Protein AF-A0ABD6BVW5-F1 (afdb_monomer_lite)

Secondary structure (DSSP, 8-state):
-----TT--------HHHHHHHHHHHHHHHHHHHHHHHHHHHHHHHHSS--HHHHTTTHHHHHHHHHHHHHTT--HHHHHHHHHHHHHHHHHHHH---HHHHHHHHHHHHHHHHHHHHHHHHHHHHHHHS--

Structure (mmCIF, N/CA/C/O backbone):
data_AF-A0ABD6BVW5-F1
#
_entry.id   AF-A0ABD6BVW5-F1
#
loop_
_atom_site.group_PDB
_atom_site.id
_atom_site.type_symbol
_atom_site.label_atom_id
_atom_site.label_alt_id
_atom_site.label_comp_id
_atom_site.label_asym_id
_atom_site.label_entity_id
_atom_site.label_seq_id
_atom_site.pdbx_PDB_ins_code
_atom_site.Cartn_x
_atom_site.Cartn_y
_atom_site.Cartn_z
_atom_site.occupancy
_atom_site.B_iso_or_equiv
_atom_site.auth_seq_id
_atom_site.auth_comp_id
_atom_site.auth_asym_id
_atom_site.auth_atom_id
_atom_site.pdbx_PDB_model_num
ATOM 1 N N . MET A 1 1 ? 24.487 34.790 4.486 1.00 40.00 1 MET A N 1
ATOM 2 C CA . MET A 1 1 ? 23.937 34.286 3.210 1.00 40.00 1 MET A CA 1
ATOM 3 C C . MET A 1 1 ? 24.482 32.880 2.969 1.00 40.00 1 MET A C 1
ATOM 5 O O . MET A 1 1 ? 25.478 32.719 2.279 1.00 40.00 1 MET A O 1
ATOM 9 N N . LEU A 1 2 ? 23.889 31.880 3.635 1.00 40.12 2 LEU A N 1
ATOM 10 C CA . LEU A 1 2 ? 24.236 30.462 3.487 1.00 40.12 2 LEU A CA 1
ATOM 11 C C . LEU A 1 2 ? 23.563 29.915 2.218 1.00 40.12 2 LEU A C 1
ATOM 13 O O . LEU A 1 2 ? 22.399 29.530 2.253 1.00 40.12 2 LEU A O 1
ATOM 17 N N . ALA A 1 3 ? 24.289 29.888 1.105 1.00 41.69 3 ALA A N 1
ATOM 18 C CA . ALA A 1 3 ? 23.958 29.032 -0.027 1.00 41.69 3 ALA A CA 1
ATOM 19 C C . ALA A 1 3 ? 24.741 27.726 0.153 1.00 41.69 3 ALA A C 1
ATOM 21 O O . ALA A 1 3 ? 25.881 27.601 -0.289 1.00 41.69 3 ALA A O 1
ATOM 22 N N . LEU A 1 4 ? 24.162 26.780 0.898 1.00 48.06 4 LEU A N 1
ATOM 23 C CA . LEU A 1 4 ? 24.725 25.442 1.032 1.00 48.06 4 LEU A CA 1
ATOM 24 C C . LEU A 1 4 ? 24.496 24.714 -0.297 1.00 48.06 4 LEU A C 1
ATOM 26 O O . LEU A 1 4 ? 23.373 24.371 -0.656 1.00 48.06 4 LEU A O 1
ATOM 30 N N . SER A 1 5 ? 25.590 24.573 -1.039 1.00 47.78 5 SER A N 1
ATOM 31 C CA . SER A 1 5 ? 25.714 23.873 -2.310 1.00 47.78 5 SER A CA 1
ATOM 32 C C . SER A 1 5 ? 25.090 22.474 -2.250 1.00 47.78 5 SER A C 1
ATOM 34 O O . SER A 1 5 ? 25.681 21.538 -1.718 1.00 47.78 5 SER A O 1
ATOM 36 N N . LEU A 1 6 ? 23.904 22.324 -2.845 1.00 47.97 6 LEU A N 1
ATOM 37 C CA . LEU A 1 6 ? 23.298 21.024 -3.156 1.00 47.97 6 LEU A CA 1
ATOM 38 C C . LEU A 1 6 ? 23.886 20.401 -4.441 1.00 47.97 6 LEU A C 1
ATOM 40 O O . LEU A 1 6 ? 23.371 19.405 -4.937 1.00 47.97 6 LEU A O 1
ATOM 44 N N . ALA A 1 7 ? 24.945 20.993 -5.002 1.00 41.12 7 ALA A N 1
ATOM 45 C CA . ALA A 1 7 ? 25.510 20.628 -6.301 1.00 41.12 7 ALA A CA 1
ATOM 46 C C . ALA A 1 7 ? 26.782 19.761 -6.206 1.00 41.12 7 ALA A C 1
ATOM 48 O O . ALA A 1 7 ? 27.431 19.519 -7.219 1.00 41.12 7 ALA A O 1
ATOM 49 N N . ALA A 1 8 ? 27.153 19.290 -5.010 1.00 42.44 8 ALA A N 1
ATOM 50 C CA . ALA A 1 8 ? 28.398 18.549 -4.787 1.00 42.44 8 ALA A CA 1
ATOM 51 C C . ALA A 1 8 ? 28.207 17.168 -4.134 1.00 42.44 8 ALA A C 1
ATOM 53 O O . ALA A 1 8 ? 29.109 16.680 -3.458 1.00 42.44 8 ALA A O 1
ATOM 54 N N . VAL A 1 9 ? 27.072 16.496 -4.361 1.00 48.88 9 VAL A N 1
ATOM 55 C CA . VAL A 1 9 ? 27.071 15.023 -4.313 1.00 48.88 9 VAL A CA 1
ATOM 56 C C . VAL A 1 9 ? 27.518 14.558 -5.691 1.00 48.88 9 VAL A C 1
ATOM 58 O O . VAL A 1 9 ? 26.721 14.348 -6.601 1.00 48.88 9 VAL A O 1
ATOM 61 N N . SER A 1 10 ? 28.832 14.506 -5.869 1.00 48.09 10 SER A N 1
ATOM 62 C CA . SER A 1 10 ? 29.468 13.900 -7.026 1.00 48.09 10 SER A CA 1
ATOM 63 C C . SER A 1 10 ? 28.961 12.466 -7.195 1.00 48.09 10 SER A C 1
ATOM 65 O O . SER A 1 10 ? 29.053 11.638 -6.288 1.00 48.09 10 SE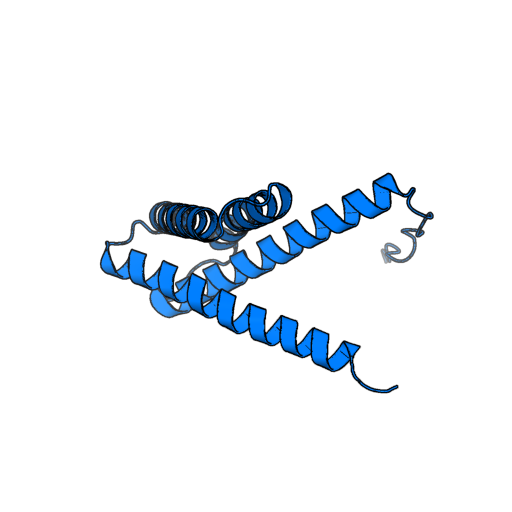R A O 1
ATOM 67 N N . ALA A 1 11 ? 28.431 12.168 -8.381 1.00 55.66 11 ALA A N 1
ATOM 68 C CA . ALA A 1 11 ? 28.168 10.811 -8.830 1.00 55.66 11 ALA A CA 1
ATOM 69 C C . ALA A 1 11 ? 29.511 10.095 -9.046 1.00 55.66 11 ALA A C 1
ATOM 71 O O . ALA A 1 11 ? 30.026 10.025 -10.160 1.00 55.66 11 ALA A O 1
ATOM 72 N N . ALA A 1 12 ? 30.116 9.593 -7.969 1.00 56.28 12 ALA A N 1
ATOM 73 C CA . ALA A 1 12 ? 31.116 8.545 -8.103 1.00 56.28 12 ALA A CA 1
ATOM 74 C C . ALA A 1 12 ? 30.439 7.341 -8.787 1.00 56.28 12 ALA A C 1
ATOM 76 O O . ALA A 1 12 ? 29.298 7.024 -8.431 1.00 56.28 12 ALA A O 1
ATOM 77 N N . PRO A 1 13 ? 31.084 6.675 -9.762 1.00 63.38 13 PRO A N 1
ATOM 78 C CA . PRO A 1 13 ? 30.508 5.491 -10.381 1.00 63.38 13 PRO A CA 1
ATOM 79 C C . PRO A 1 13 ? 30.298 4.437 -9.292 1.00 63.38 13 PRO A C 1
ATOM 81 O O . PRO A 1 13 ? 31.254 3.917 -8.717 1.00 63.38 13 PRO A O 1
ATOM 84 N N . ALA A 1 14 ? 29.033 4.171 -8.968 1.00 64.06 14 ALA A N 1
ATOM 85 C CA . ALA A 1 14 ? 28.671 3.145 -8.009 1.00 64.06 14 ALA A CA 1
ATOM 86 C C . ALA A 1 14 ? 29.213 1.803 -8.512 1.00 64.06 14 ALA A C 1
ATOM 88 O O . ALA A 1 14 ? 29.026 1.444 -9.677 1.00 64.06 14 ALA A O 1
ATOM 89 N N . THR A 1 15 ? 29.880 1.049 -7.639 1.00 76.19 15 THR A N 1
ATOM 90 C CA . THR A 1 15 ? 30.271 -0.325 -7.973 1.00 76.19 15 THR A CA 1
ATOM 91 C C . THR A 1 15 ? 29.009 -1.155 -8.267 1.00 76.19 15 THR A C 1
ATOM 93 O O . THR A 1 15 ? 27.929 -0.812 -7.774 1.00 76.19 15 THR A O 1
ATOM 96 N N . PRO A 1 16 ? 29.089 -2.250 -9.045 1.00 74.38 16 PRO A N 1
ATOM 97 C CA . PRO A 1 16 ? 27.901 -3.003 -9.468 1.00 74.38 16 PRO A CA 1
ATOM 98 C C . PRO A 1 16 ? 26.973 -3.408 -8.307 1.00 74.38 16 PRO A C 1
ATOM 100 O O . PRO A 1 16 ? 25.754 -3.288 -8.410 1.00 74.38 16 PRO A O 1
ATOM 103 N N . LEU A 1 17 ? 27.549 -3.791 -7.161 1.00 71.44 17 LEU A N 1
ATOM 104 C CA . LEU A 1 17 ? 26.809 -4.122 -5.935 1.00 71.44 17 LEU A CA 1
ATOM 105 C C . LEU A 1 17 ? 26.095 -2.909 -5.317 1.00 71.44 17 LEU A C 1
ATOM 107 O O . LEU A 1 17 ? 24.961 -3.019 -4.847 1.00 71.44 17 LEU A O 1
ATOM 111 N N . GLN A 1 18 ? 26.734 -1.740 -5.335 1.00 77.00 18 GLN A N 1
ATOM 112 C CA . GLN A 1 18 ? 26.142 -0.500 -4.841 1.00 77.00 18 GLN A CA 1
ATOM 113 C C . GLN A 1 18 ? 24.993 -0.031 -5.746 1.00 77.00 18 GLN A C 1
ATOM 115 O O . GLN A 1 18 ? 23.948 0.366 -5.235 1.00 77.00 18 GLN A O 1
ATOM 120 N N . SER A 1 19 ? 25.142 -0.140 -7.071 1.00 69.12 19 SER A N 1
ATOM 121 C CA . SER A 1 19 ? 24.080 0.188 -8.033 1.00 69.12 19 SER A CA 1
ATOM 122 C C . SER A 1 19 ? 22.839 -0.699 -7.847 1.00 69.12 19 SER A C 1
ATOM 124 O O . SER A 1 19 ? 21.724 -0.182 -7.744 1.00 69.12 19 SER A O 1
ATOM 126 N N . ALA A 1 20 ? 23.032 -2.014 -7.688 1.00 76.12 20 ALA A N 1
ATOM 127 C CA . ALA A 1 20 ? 21.944 -2.955 -7.413 1.00 76.12 20 ALA A CA 1
ATOM 128 C C . ALA A 1 20 ? 21.224 -2.644 -6.087 1.00 76.12 20 ALA A C 1
ATOM 130 O O . ALA A 1 20 ? 19.996 -2.594 -6.038 1.00 76.12 20 ALA A O 1
ATOM 131 N N . THR A 1 21 ? 21.981 -2.357 -5.024 1.00 77.94 21 THR A N 1
ATOM 132 C CA . THR A 1 21 ? 21.418 -2.032 -3.701 1.00 77.94 21 THR A CA 1
ATOM 133 C C . THR A 1 21 ? 20.573 -0.757 -3.742 1.00 77.94 21 THR A C 1
ATOM 135 O O . THR A 1 21 ? 19.473 -0.719 -3.189 1.00 77.94 21 THR A O 1
ATOM 138 N N . VAL A 1 22 ? 21.059 0.281 -4.430 1.00 84.12 22 VAL A N 1
ATOM 139 C CA . VAL A 1 22 ? 20.330 1.547 -4.591 1.00 84.12 22 VAL A CA 1
ATOM 140 C C . VAL A 1 22 ? 19.035 1.336 -5.374 1.00 84.12 22 VAL A C 1
ATOM 142 O O . VAL A 1 22 ? 18.002 1.863 -4.970 1.00 84.12 22 VAL A O 1
ATOM 145 N N . SER A 1 23 ? 19.055 0.534 -6.443 1.00 85.06 23 SER A N 1
ATOM 146 C CA . SER A 1 23 ? 17.856 0.229 -7.237 1.00 85.06 23 SER A CA 1
ATOM 147 C C . SER A 1 23 ? 16.785 -0.506 -6.421 1.00 85.06 23 SER A C 1
ATOM 149 O O . SER A 1 23 ? 15.610 -0.126 -6.453 1.00 85.06 23 SER A O 1
ATOM 151 N N . VAL A 1 24 ? 17.190 -1.501 -5.625 1.00 87.56 24 VAL A N 1
ATOM 152 C CA . VAL A 1 24 ? 16.284 -2.256 -4.747 1.00 87.56 24 VAL A CA 1
ATOM 153 C C . VAL A 1 24 ? 15.659 -1.346 -3.692 1.00 87.56 24 VAL A C 1
ATOM 155 O O . VAL A 1 24 ? 14.435 -1.308 -3.549 1.00 87.56 24 VAL A O 1
ATOM 158 N N . LEU A 1 25 ? 16.486 -0.568 -2.985 1.00 91.94 25 LEU A N 1
ATOM 159 C CA . LEU A 1 25 ? 16.008 0.327 -1.935 1.00 91.94 25 LEU A CA 1
ATOM 160 C C . LEU A 1 25 ? 15.101 1.426 -2.498 1.00 91.94 25 LEU A C 1
ATOM 162 O O . LEU A 1 25 ? 14.076 1.732 -1.894 1.00 91.94 25 LEU A O 1
ATOM 166 N N . ALA A 1 26 ? 15.446 1.990 -3.659 1.00 92.44 26 ALA A N 1
ATOM 167 C CA . ALA A 1 26 ? 14.627 2.991 -4.332 1.00 92.44 26 ALA A CA 1
ATOM 168 C C . ALA A 1 26 ? 13.264 2.422 -4.739 1.00 92.44 26 ALA A C 1
ATOM 170 O O . ALA A 1 26 ? 12.245 3.060 -4.491 1.00 92.44 26 A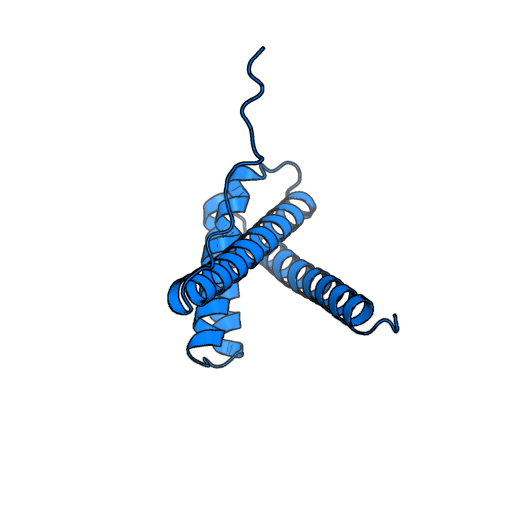LA A O 1
ATOM 171 N N . THR A 1 27 ? 13.231 1.210 -5.298 1.00 91.69 27 THR A N 1
ATOM 172 C CA . THR A 1 27 ? 11.979 0.549 -5.698 1.00 91.69 27 THR A CA 1
ATOM 173 C C . THR A 1 27 ? 11.082 0.298 -4.489 1.00 91.69 27 THR A C 1
ATOM 175 O O . THR A 1 27 ? 9.912 0.681 -4.497 1.00 91.69 27 THR A O 1
ATOM 178 N N . TYR A 1 28 ? 11.641 -0.268 -3.416 1.00 95.31 28 TYR A N 1
ATOM 179 C CA . TYR A 1 28 ? 10.915 -0.470 -2.164 1.00 95.31 28 TYR A CA 1
ATOM 180 C C . TYR A 1 28 ? 10.403 0.854 -1.578 1.00 95.31 28 TYR A C 1
ATOM 182 O O . TYR A 1 28 ? 9.229 0.959 -1.225 1.00 95.31 28 TYR A O 1
ATOM 190 N N . ALA A 1 29 ? 11.257 1.879 -1.501 1.00 96.75 29 ALA A N 1
ATOM 191 C CA . ALA A 1 29 ? 10.902 3.170 -0.921 1.00 96.75 29 ALA A CA 1
ATOM 192 C C . ALA A 1 29 ? 9.818 3.890 -1.734 1.00 96.75 29 ALA A C 1
ATOM 194 O O . ALA A 1 29 ? 8.861 4.398 -1.153 1.00 96.75 29 ALA A O 1
ATOM 195 N N . LEU A 1 30 ? 9.927 3.899 -3.066 1.00 96.25 30 LEU A N 1
ATOM 196 C CA . LEU A 1 30 ? 8.907 4.465 -3.949 1.00 96.25 30 LEU A CA 1
ATOM 197 C C . LEU A 1 30 ? 7.576 3.738 -3.785 1.00 96.25 30 LEU A C 1
ATOM 199 O O . LEU A 1 30 ? 6.536 4.386 -3.674 1.00 96.25 30 LEU A O 1
ATOM 203 N N . PHE A 1 31 ? 7.606 2.408 -3.712 1.00 96.81 31 PHE A N 1
ATOM 204 C CA . PHE A 1 31 ? 6.393 1.627 -3.533 1.00 96.81 31 PHE A CA 1
ATOM 205 C C . PHE A 1 31 ? 5.763 1.845 -2.149 1.00 96.81 31 PHE A C 1
ATOM 207 O O . PHE A 1 31 ? 4.551 2.017 -2.041 1.00 96.81 31 PHE A O 1
ATOM 214 N N . ALA A 1 32 ? 6.575 1.956 -1.095 1.00 98.12 32 ALA A N 1
ATOM 215 C CA . ALA A 1 32 ? 6.104 2.312 0.239 1.00 98.12 32 ALA A CA 1
ATOM 216 C C . ALA A 1 32 ? 5.479 3.716 0.275 1.00 98.12 32 ALA A C 1
ATOM 218 O O . ALA A 1 32 ? 4.412 3.894 0.856 1.00 98.12 32 ALA A O 1
ATOM 219 N N . VAL A 1 33 ? 6.099 4.713 -0.366 1.00 98.19 33 VAL A N 1
ATOM 220 C CA . VAL A 1 33 ? 5.542 6.074 -0.469 1.00 98.19 33 VAL A CA 1
ATOM 221 C C . VAL A 1 33 ? 4.220 6.065 -1.231 1.00 98.19 33 VAL A C 1
ATOM 223 O O . VAL A 1 33 ? 3.253 6.676 -0.777 1.00 98.19 33 VAL A O 1
ATOM 226 N N . PHE A 1 34 ? 4.167 5.347 -2.353 1.00 98.19 34 PHE A N 1
ATOM 227 C CA . PHE A 1 34 ? 2.963 5.180 -3.156 1.00 98.19 34 PHE A CA 1
ATOM 228 C C . PHE A 1 34 ? 1.807 4.609 -2.325 1.00 98.19 34 PHE A C 1
ATOM 230 O O . PHE A 1 34 ? 0.746 5.228 -2.248 1.00 98.19 34 PHE A O 1
ATOM 237 N N . LEU A 1 35 ? 2.041 3.489 -1.635 1.00 98.25 35 LEU A N 1
ATOM 238 C CA . LEU A 1 35 ? 1.031 2.834 -0.805 1.00 98.25 35 LEU A CA 1
ATOM 239 C C . LEU A 1 35 ? 0.624 3.683 0.406 1.00 98.25 35 LEU A C 1
ATOM 241 O O . LEU A 1 35 ? -0.549 3.776 0.751 1.00 98.25 35 LEU A O 1
ATOM 245 N N . SER A 1 36 ? 1.568 4.380 1.032 1.00 98.38 36 SER A N 1
ATOM 246 C CA . SER A 1 36 ? 1.266 5.317 2.117 1.00 98.38 36 SER A CA 1
ATOM 247 C C . SER A 1 36 ? 0.388 6.484 1.662 1.00 98.38 36 SER A C 1
ATOM 249 O O . SER A 1 36 ? -0.512 6.916 2.388 1.00 98.38 36 SER A O 1
ATOM 251 N N . PHE A 1 37 ? 0.631 7.000 0.456 1.00 98.19 37 PHE A N 1
ATOM 252 C CA . PHE A 1 37 ? -0.175 8.069 -0.118 1.00 98.19 37 PHE A CA 1
ATOM 253 C C . PHE A 1 37 ? -1.596 7.592 -0.436 1.00 98.19 37 PHE A C 1
ATOM 255 O O . PHE A 1 37 ? -2.565 8.269 -0.085 1.00 98.19 37 PHE A O 1
ATOM 262 N N . THR A 1 38 ? -1.743 6.407 -1.031 1.00 98.06 38 THR A N 1
ATOM 263 C CA . THR A 1 38 ? -3.062 5.828 -1.321 1.00 98.06 38 THR A CA 1
ATOM 264 C C . THR A 1 38 ? -3.820 5.463 -0.045 1.00 98.06 38 THR A C 1
ATOM 266 O O . THR A 1 38 ? -5.026 5.696 0.013 1.00 98.06 38 THR A O 1
ATOM 269 N N . ALA A 1 39 ? -3.132 5.009 1.009 1.00 98.00 39 ALA A N 1
ATOM 270 C CA . ALA A 1 39 ? -3.724 4.771 2.327 1.00 98.00 39 ALA A CA 1
ATOM 271 C C . ALA A 1 39 ? -4.303 6.055 2.937 1.00 98.00 39 ALA A C 1
ATOM 273 O O . ALA A 1 39 ? -5.430 6.069 3.434 1.00 98.00 39 ALA A O 1
ATOM 274 N N . PHE A 1 40 ? -3.547 7.156 2.871 1.00 97.81 40 PHE A N 1
ATOM 275 C CA . PHE A 1 40 ? -4.021 8.470 3.302 1.00 97.81 40 PHE A CA 1
ATOM 276 C C . PHE A 1 40 ? -5.241 8.921 2.499 1.00 97.81 40 PHE A C 1
ATOM 278 O O . PHE A 1 40 ? -6.203 9.422 3.079 1.00 97.81 40 PHE A O 1
ATOM 285 N N . LEU A 1 41 ? -5.220 8.726 1.178 1.00 97.06 41 LEU A N 1
ATOM 286 C CA . LEU A 1 41 ? -6.325 9.111 0.310 1.00 97.06 41 LEU A CA 1
ATOM 287 C C . LEU A 1 41 ? -7.587 8.294 0.621 1.00 97.06 41 LEU A C 1
ATOM 289 O O . LEU A 1 41 ? -8.670 8.864 0.730 1.00 97.06 41 LEU A O 1
ATOM 293 N N . ALA A 1 42 ? -7.453 6.984 0.828 1.00 96.94 42 ALA A N 1
ATOM 294 C CA . ALA A 1 42 ? -8.558 6.112 1.217 1.00 96.94 42 ALA A CA 1
ATOM 295 C C . ALA A 1 42 ? -9.170 6.541 2.559 1.00 96.94 42 ALA A C 1
ATOM 297 O O . ALA A 1 42 ? -10.381 6.746 2.658 1.00 96.94 42 ALA A O 1
ATOM 298 N N . ALA A 1 43 ? -8.325 6.759 3.569 1.00 96.88 43 ALA A N 1
ATOM 299 C CA . ALA A 1 43 ? -8.765 7.206 4.883 1.00 96.88 43 ALA A CA 1
ATOM 300 C C . ALA A 1 43 ? -9.421 8.585 4.840 1.00 96.88 43 ALA A C 1
ATOM 302 O O . ALA A 1 43 ? -10.467 8.776 5.447 1.00 96.88 43 ALA A O 1
ATOM 303 N N . ARG A 1 44 ? -8.853 9.537 4.092 1.00 95.94 44 ARG A N 1
ATOM 304 C CA . ARG A 1 44 ? -9.402 10.892 4.000 1.00 95.94 44 ARG A CA 1
ATOM 305 C C . ARG A 1 44 ? -10.760 10.926 3.303 1.00 95.94 44 ARG A C 1
ATOM 307 O O . ARG A 1 44 ? -11.630 11.690 3.707 1.00 95.94 44 ARG A O 1
ATOM 314 N N . ASN A 1 45 ? -10.953 10.089 2.283 1.00 94.81 45 ASN A N 1
ATOM 315 C CA . ASN A 1 45 ? -12.230 10.002 1.573 1.00 94.81 45 ASN A CA 1
ATOM 316 C C . ASN A 1 45 ? -13.328 9.317 2.399 1.00 94.81 45 ASN A C 1
ATOM 318 O O . ASN A 1 45 ? -14.488 9.694 2.272 1.00 94.81 45 ASN A O 1
ATOM 322 N N . LEU A 1 46 ? -12.985 8.325 3.229 1.00 95.25 46 LEU A N 1
ATOM 323 C CA . LEU A 1 46 ? -13.983 7.579 4.002 1.00 95.25 46 LEU A CA 1
ATOM 324 C C . LEU A 1 46 ? -14.222 8.149 5.408 1.00 95.25 46 LEU A C 1
ATOM 326 O O . LEU A 1 46 ? -15.357 8.170 5.875 1.00 95.25 46 LEU A O 1
ATOM 330 N N . LEU A 1 47 ? -13.158 8.573 6.091 1.00 94.38 47 LEU A N 1
ATOM 331 C CA . LEU A 1 47 ? -13.167 8.967 7.506 1.00 94.38 47 LEU A CA 1
ATOM 332 C C . LEU A 1 47 ? -13.138 10.490 7.706 1.00 94.38 47 LEU A C 1
ATOM 334 O O . LEU A 1 47 ? -13.333 10.961 8.823 1.00 94.38 47 LEU A O 1
ATOM 338 N N . GLY A 1 48 ? -12.906 11.270 6.646 1.00 93.31 48 GLY A N 1
ATOM 339 C CA . GLY A 1 48 ? -12.817 12.726 6.722 1.00 93.31 48 GLY A CA 1
ATOM 340 C C . GLY A 1 48 ? -11.419 13.217 7.101 1.00 93.31 48 GLY A C 1
ATOM 341 O O . GLY A 1 48 ? -10.432 12.844 6.470 1.00 93.31 48 GLY A O 1
ATOM 342 N N . ASP A 1 49 ? -11.312 14.114 8.084 1.00 93.50 49 ASP A N 1
ATOM 343 C CA . ASP A 1 49 ? -10.035 14.760 8.402 1.00 93.50 49 ASP A CA 1
ATOM 344 C C . ASP A 1 49 ? -9.083 13.812 9.146 1.00 93.50 49 ASP A C 1
ATOM 346 O O . ASP A 1 49 ? -9.308 13.418 10.291 1.00 93.50 49 ASP A O 1
ATOM 350 N N . VAL A 1 50 ? -8.004 13.424 8.471 1.00 95.19 50 VAL A N 1
ATOM 351 C CA . VAL A 1 50 ? -6.992 12.497 8.978 1.00 95.19 50 VAL A CA 1
ATOM 352 C C . VAL A 1 50 ? -5.595 13.033 8.694 1.00 95.19 50 VAL A C 1
ATOM 354 O O . VAL A 1 50 ? -5.363 13.751 7.723 1.00 95.19 50 VAL A O 1
ATOM 357 N N . SER A 1 51 ? -4.614 12.656 9.516 1.00 93.75 51 SER A N 1
ATOM 358 C CA . SER A 1 51 ? -3.235 13.119 9.343 1.00 93.75 51 SER A CA 1
ATOM 359 C C . SER A 1 51 ? -2.428 12.221 8.399 1.00 93.75 51 SER A C 1
ATOM 361 O O . SER A 1 51 ? -2.392 10.995 8.542 1.00 93.75 51 SER A O 1
ATOM 363 N N . LEU A 1 52 ? -1.704 12.837 7.458 1.00 93.25 52 LEU A N 1
ATOM 364 C CA . LEU A 1 52 ? -0.817 12.133 6.520 1.00 93.25 52 LEU A CA 1
ATOM 365 C C . LEU A 1 52 ? 0.284 11.346 7.249 1.00 93.25 52 LEU A C 1
ATOM 367 O O . LEU A 1 52 ? 0.563 10.202 6.906 1.00 93.25 52 LEU A O 1
ATOM 371 N N . ARG A 1 53 ? 0.875 11.935 8.300 1.00 94.19 53 ARG A N 1
ATOM 372 C CA . ARG A 1 53 ? 1.974 11.320 9.068 1.00 94.19 53 ARG A CA 1
ATOM 373 C C . ARG A 1 53 ? 1.599 9.963 9.655 1.00 94.19 53 ARG A C 1
ATOM 375 O O . ARG A 1 53 ? 2.432 9.068 9.687 1.00 94.19 53 ARG A O 1
ATOM 382 N N . ARG A 1 54 ? 0.352 9.809 10.105 1.00 93.31 54 ARG A N 1
ATOM 383 C CA . ARG A 1 54 ? -0.131 8.562 10.704 1.00 93.31 54 ARG A CA 1
ATOM 384 C C . ARG A 1 54 ? -0.283 7.452 9.660 1.00 93.31 54 ARG A C 1
ATOM 386 O O . ARG A 1 54 ? 0.034 6.304 9.940 1.00 93.31 54 ARG A O 1
ATOM 393 N N . HIS A 1 55 ? -0.690 7.815 8.445 1.00 94.06 55 HIS A N 1
ATOM 394 C CA . HIS A 1 55 ? -0.887 6.884 7.329 1.00 94.06 55 HIS A CA 1
ATOM 395 C C . HIS A 1 55 ? 0.408 6.542 6.590 1.00 94.06 55 HIS A C 1
ATOM 397 O O . HIS A 1 55 ? 0.478 5.512 5.929 1.00 94.06 55 HIS A O 1
ATOM 403 N N . ALA A 1 56 ? 1.463 7.341 6.769 1.00 95.38 56 ALA A N 1
ATOM 404 C CA . ALA A 1 56 ? 2.789 7.052 6.229 1.00 95.38 56 ALA A CA 1
ATOM 405 C C . ALA A 1 56 ? 3.389 5.719 6.724 1.00 95.38 56 ALA A C 1
ATOM 407 O O . ALA A 1 56 ? 4.314 5.202 6.101 1.00 95.38 56 ALA A O 1
ATOM 408 N N . LEU A 1 57 ? 2.863 5.165 7.822 1.00 95.62 57 LEU A N 1
ATOM 409 C CA . LEU A 1 57 ? 3.266 3.873 8.384 1.00 95.62 57 LEU A CA 1
ATOM 410 C C . LEU A 1 57 ? 2.602 2.668 7.698 1.00 95.62 57 LEU A C 1
ATOM 412 O O . LEU A 1 57 ? 3.046 1.544 7.914 1.00 95.62 57 LEU A O 1
ATOM 416 N N . VAL A 1 58 ? 1.561 2.881 6.884 1.00 97.25 58 VAL A N 1
ATOM 417 C CA . VAL A 1 58 ? 0.812 1.795 6.227 1.00 97.25 58 VAL A CA 1
ATOM 418 C C . VAL A 1 58 ? 1.582 1.243 5.027 1.00 97.25 58 VAL A C 1
ATOM 420 O O . VAL A 1 58 ? 1.675 0.035 4.857 1.00 97.25 58 VAL A O 1
ATOM 423 N N . GLY A 1 59 ? 2.191 2.103 4.210 1.00 97.38 59 GLY A N 1
ATOM 424 C CA . GLY A 1 59 ? 2.860 1.680 2.980 1.00 97.38 59 GLY A CA 1
ATOM 425 C C . GLY A 1 59 ? 4.075 0.757 3.154 1.00 97.38 59 GLY A C 1
ATOM 426 O O . GLY A 1 59 ? 4.143 -0.240 2.438 1.00 97.38 59 GLY A O 1
ATOM 427 N N . PRO A 1 60 ? 5.025 1.015 4.079 1.00 97.94 60 PRO A N 1
ATOM 428 C CA . PRO A 1 60 ? 6.221 0.183 4.246 1.00 97.94 60 PRO A CA 1
ATOM 429 C C . PRO A 1 60 ? 5.961 -1.324 4.448 1.00 97.94 60 PRO A C 1
ATOM 431 O O . PRO A 1 60 ? 6.551 -2.118 3.713 1.00 97.94 60 PRO A O 1
ATOM 434 N N . PRO A 1 61 ? 5.082 -1.769 5.371 1.00 98.12 61 PRO A N 1
ATOM 435 C CA . PRO A 1 61 ? 4.838 -3.198 5.551 1.00 98.12 61 PRO A CA 1
ATOM 436 C C . PRO A 1 61 ? 4.167 -3.843 4.330 1.00 98.12 61 PRO A C 1
ATOM 438 O O . PRO A 1 61 ? 4.528 -4.960 3.963 1.00 98.12 61 PRO A O 1
ATOM 441 N N . LEU A 1 62 ? 3.250 -3.147 3.649 1.00 97.88 62 LEU A N 1
ATOM 442 C CA . LEU A 1 62 ? 2.640 -3.663 2.418 1.00 97.88 62 LEU A CA 1
ATOM 443 C C . LEU A 1 62 ? 3.672 -3.759 1.282 1.00 97.88 62 LEU A C 1
ATOM 445 O O . LEU A 1 62 ? 3.700 -4.749 0.548 1.00 97.88 62 LEU A O 1
ATOM 449 N N . ALA A 1 63 ? 4.556 -2.765 1.168 1.00 97.88 63 ALA A N 1
ATOM 450 C CA . ALA A 1 63 ? 5.641 -2.778 0.197 1.00 97.88 63 ALA A CA 1
ATOM 451 C C . ALA A 1 63 ? 6.607 -3.940 0.441 1.00 97.88 63 ALA A C 1
ATOM 453 O O . ALA A 1 63 ? 7.039 -4.584 -0.513 1.00 97.88 63 ALA A O 1
ATOM 454 N N . ALA A 1 64 ? 6.895 -4.254 1.707 1.00 97.69 64 ALA A N 1
ATOM 455 C CA . ALA A 1 64 ? 7.721 -5.399 2.066 1.00 97.69 64 ALA A CA 1
ATOM 456 C C . ALA A 1 64 ? 7.067 -6.711 1.612 1.00 97.69 64 ALA A C 1
ATOM 458 O O . ALA A 1 64 ? 7.732 -7.529 0.989 1.00 97.69 64 AL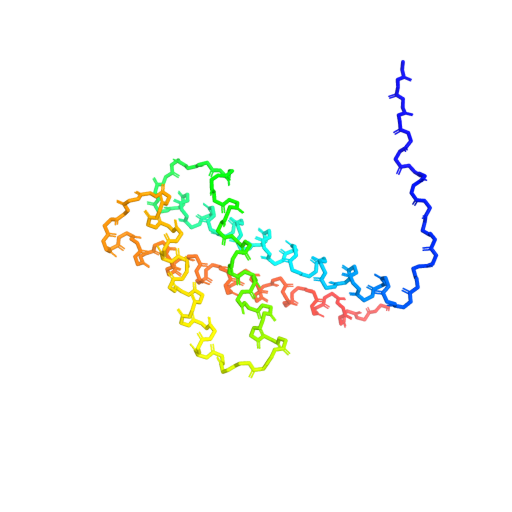A A O 1
ATOM 459 N N . ILE A 1 65 ? 5.763 -6.896 1.839 1.00 97.94 65 ILE A N 1
ATOM 460 C CA . ILE A 1 65 ? 5.050 -8.113 1.414 1.00 97.94 65 ILE A CA 1
ATOM 461 C C . ILE A 1 65 ? 5.147 -8.306 -0.098 1.00 97.94 65 ILE A C 1
ATOM 463 O O . ILE A 1 65 ? 5.515 -9.389 -0.548 1.00 97.94 65 ILE A O 1
ATOM 467 N N . ALA A 1 66 ? 4.864 -7.263 -0.881 1.00 95.19 66 ALA A N 1
ATOM 468 C CA . ALA A 1 66 ? 4.960 -7.344 -2.336 1.00 95.19 66 ALA A CA 1
ATOM 469 C C . ALA A 1 66 ? 6.399 -7.605 -2.803 1.00 95.19 66 ALA A C 1
ATOM 471 O O . ALA A 1 66 ? 6.623 -8.430 -3.685 1.00 95.19 66 ALA A O 1
ATOM 472 N N . PHE A 1 67 ? 7.374 -6.938 -2.182 1.00 94.81 67 PHE A N 1
ATOM 473 C CA . PHE A 1 67 ? 8.787 -7.106 -2.499 1.00 94.81 67 PHE A CA 1
ATOM 474 C C . PHE A 1 67 ? 9.277 -8.529 -2.207 1.00 94.81 67 PHE A C 1
ATOM 476 O O . PHE A 1 67 ? 9.893 -9.152 -3.071 1.00 94.81 67 PHE A O 1
ATOM 483 N N . LEU A 1 68 ? 8.979 -9.073 -1.021 1.00 95.31 68 LEU A N 1
ATOM 484 C CA . LEU A 1 68 ? 9.331 -10.448 -0.665 1.00 95.31 68 LEU A CA 1
ATOM 485 C C . LEU A 1 68 ? 8.606 -11.452 -1.566 1.00 95.31 68 LEU A C 1
ATOM 487 O O . LEU A 1 68 ? 9.226 -12.408 -2.019 1.00 95.31 68 LEU A O 1
ATOM 491 N N . ALA A 1 69 ? 7.326 -11.224 -1.867 1.00 96.38 69 ALA A N 1
ATOM 492 C CA . ALA A 1 69 ? 6.576 -12.086 -2.772 1.00 96.38 69 ALA A CA 1
ATOM 493 C C . ALA A 1 69 ? 7.184 -12.137 -4.174 1.00 96.38 69 ALA A C 1
ATOM 495 O O . ALA A 1 69 ? 7.327 -13.225 -4.721 1.00 96.38 69 ALA A O 1
ATOM 496 N N . ALA A 1 70 ? 7.592 -10.992 -4.721 1.00 93.19 70 ALA A N 1
ATOM 497 C CA . ALA A 1 70 ? 8.287 -10.939 -6.000 1.00 93.19 70 ALA A CA 1
ATOM 498 C C . ALA A 1 70 ? 9.684 -11.584 -5.929 1.00 93.19 70 ALA A C 1
ATOM 500 O O . ALA A 1 70 ? 10.064 -12.316 -6.833 1.00 93.19 70 ALA A O 1
ATOM 501 N N . THR A 1 71 ? 10.431 -11.349 -4.845 1.00 92.06 71 THR A N 1
ATOM 502 C CA . THR A 1 71 ? 11.812 -11.843 -4.674 1.00 92.06 71 THR A CA 1
ATOM 503 C C . THR A 1 71 ? 11.885 -13.362 -4.538 1.00 92.06 71 THR A C 1
ATOM 505 O O . THR A 1 71 ? 12.801 -13.983 -5.066 1.00 92.06 71 THR A O 1
ATOM 508 N N . PHE A 1 72 ? 10.941 -13.957 -3.810 1.00 95.75 72 PHE A N 1
ATOM 509 C CA . PHE A 1 72 ? 10.906 -15.395 -3.532 1.00 95.75 72 PHE A CA 1
ATOM 510 C C . PHE A 1 72 ? 9.864 -16.142 -4.372 1.00 95.75 72 PHE A C 1
ATOM 512 O O . PHE A 1 72 ? 9.586 -17.306 -4.092 1.00 95.75 72 PHE A O 1
ATOM 519 N N . GLU A 1 73 ? 9.271 -15.472 -5.365 1.00 95.81 73 GLU A N 1
ATOM 520 C CA . GLU A 1 73 ? 8.249 -16.027 -6.261 1.00 95.81 73 GLU A CA 1
ATOM 521 C C . GLU A 1 73 ? 7.080 -16.693 -5.510 1.00 95.81 73 GLU A C 1
ATOM 523 O O . GLU A 1 73 ? 6.573 -17.753 -5.886 1.00 95.81 73 GLU A O 1
ATOM 528 N N . PHE A 1 74 ? 6.631 -16.075 -4.412 1.00 95.69 74 PHE A N 1
ATOM 529 C CA . PHE A 1 74 ? 5.496 -16.600 -3.658 1.00 95.69 74 PHE A CA 1
ATOM 530 C C . PHE A 1 74 ? 4.202 -16.552 -4.486 1.00 95.69 74 PHE A C 1
ATOM 532 O O . PHE A 1 74 ? 4.005 -15.632 -5.286 1.00 95.69 74 PHE A O 1
ATOM 539 N N . PRO A 1 75 ? 3.257 -17.484 -4.251 1.00 97.19 75 PRO A N 1
ATOM 540 C CA . PRO A 1 75 ? 1.963 -17.470 -4.919 1.00 97.19 75 PRO A CA 1
ATOM 541 C C . PRO A 1 75 ? 1.251 -16.111 -4.763 1.00 97.19 75 PRO A C 1
ATOM 543 O O . PRO A 1 75 ? 1.050 -15.663 -3.627 1.00 97.19 75 PRO A O 1
ATOM 546 N N . PRO A 1 76 ? 0.790 -15.473 -5.858 1.00 93.88 76 PRO A N 1
ATOM 547 C CA . PRO A 1 76 ? 0.210 -14.128 -5.804 1.00 93.88 76 PRO A CA 1
ATOM 548 C C . PRO A 1 76 ? -0.983 -14.006 -4.851 1.00 93.88 76 PRO A C 1
ATOM 550 O O . PRO A 1 76 ? -1.133 -13.006 -4.154 1.00 93.88 76 PRO A O 1
ATOM 553 N N . PHE A 1 77 ? -1.811 -15.050 -4.767 1.00 96.38 77 PHE A N 1
ATOM 554 C CA . PHE A 1 77 ? -2.973 -15.078 -3.877 1.00 96.38 77 PHE A CA 1
ATOM 555 C C . PHE A 1 77 ? -2.582 -15.064 -2.392 1.00 96.38 77 PHE A C 1
ATOM 557 O O . PHE A 1 77 ? -3.283 -14.453 -1.588 1.00 96.38 77 PHE A O 1
ATOM 564 N N . LEU A 1 78 ? -1.454 -15.687 -2.025 1.00 97.31 78 LEU A N 1
ATOM 565 C CA . LEU A 1 78 ? -0.942 -15.651 -0.652 1.00 97.31 78 LEU A CA 1
ATOM 566 C C . LEU A 1 78 ? -0.381 -14.270 -0.311 1.00 97.31 78 LEU A C 1
ATOM 568 O O . LEU A 1 78 ? -0.666 -13.745 0.763 1.00 97.31 78 LEU A O 1
ATOM 572 N N . ALA A 1 79 ? 0.358 -13.659 -1.239 1.00 96.38 79 ALA A N 1
ATOM 573 C CA . ALA A 1 79 ? 0.866 -12.301 -1.074 1.00 96.38 79 ALA A CA 1
ATOM 574 C C . ALA A 1 79 ? -0.277 -11.286 -0.922 1.00 96.38 79 ALA A C 1
ATOM 576 O O . ALA A 1 79 ? -0.239 -10.443 -0.027 1.00 96.38 79 ALA A O 1
ATOM 577 N N . LEU A 1 80 ? -1.327 -11.413 -1.739 1.00 96.62 80 LEU A N 1
ATOM 578 C CA . LEU A 1 80 ? -2.527 -10.586 -1.643 1.00 96.62 80 LEU A CA 1
ATOM 579 C C . LEU A 1 80 ? -3.233 -10.772 -0.296 1.00 96.62 80 LEU A C 1
ATOM 581 O O . LEU A 1 80 ? -3.554 -9.787 0.364 1.00 96.62 80 LEU A O 1
ATOM 585 N N . ALA A 1 81 ? -3.450 -12.017 0.135 1.00 98.19 81 ALA A N 1
ATOM 586 C CA . ALA A 1 81 ? -4.086 -12.296 1.420 1.00 98.19 81 ALA A CA 1
ATOM 587 C C . ALA A 1 81 ? -3.287 -11.699 2.591 1.00 98.19 81 ALA A C 1
ATOM 589 O O . ALA A 1 81 ? -3.869 -11.067 3.473 1.00 98.19 81 ALA A O 1
ATOM 590 N N . ALA A 1 82 ? -1.957 -11.839 2.570 1.00 98.38 82 ALA A N 1
ATOM 591 C CA . ALA A 1 82 ? -1.074 -11.240 3.564 1.00 98.38 82 ALA A CA 1
ATOM 592 C C . ALA A 1 82 ? -1.140 -9.705 3.537 1.00 98.38 82 ALA A C 1
ATOM 594 O O . ALA A 1 82 ? -1.284 -9.084 4.589 1.00 98.38 82 ALA A O 1
ATOM 595 N N . ALA A 1 83 ? -1.096 -9.092 2.350 1.00 98.12 83 ALA A N 1
ATOM 596 C CA . ALA A 1 83 ? -1.179 -7.643 2.194 1.00 98.12 83 ALA A CA 1
ATOM 597 C C . ALA A 1 83 ? -2.504 -7.087 2.733 1.00 98.12 83 ALA A C 1
ATOM 599 O O . ALA A 1 83 ? -2.486 -6.142 3.515 1.00 98.12 83 ALA A O 1
ATOM 600 N N . LEU A 1 84 ? -3.639 -7.712 2.398 1.00 98.31 84 LEU A N 1
ATOM 601 C CA . LEU A 1 84 ? -4.957 -7.304 2.897 1.00 98.31 84 LEU A CA 1
ATOM 602 C C . LEU A 1 84 ? -5.086 -7.484 4.415 1.00 98.31 84 LEU A C 1
ATOM 604 O O . LEU A 1 84 ? -5.664 -6.632 5.088 1.00 98.31 84 LEU A O 1
ATOM 608 N N . ALA A 1 85 ? -4.539 -8.570 4.970 1.00 98.50 85 ALA A N 1
ATOM 609 C CA . ALA A 1 85 ? -4.548 -8.802 6.411 1.00 98.50 85 ALA A CA 1
ATOM 610 C C . ALA A 1 85 ? -3.722 -7.747 7.162 1.00 98.50 85 ALA A C 1
ATOM 612 O O . ALA A 1 85 ? -4.170 -7.219 8.182 1.00 98.50 85 ALA A O 1
ATOM 613 N N . VAL A 1 86 ? -2.538 -7.412 6.644 1.00 98.56 86 VAL A N 1
ATOM 614 C CA . VAL A 1 86 ? -1.661 -6.389 7.224 1.00 98.56 86 VAL A CA 1
ATOM 615 C C . VAL A 1 86 ? -2.251 -4.988 7.069 1.00 98.56 86 VAL A C 1
ATOM 617 O O . VAL A 1 86 ? -2.199 -4.216 8.023 1.00 98.56 86 VAL A O 1
ATOM 620 N N . ASP A 1 87 ? -2.879 -4.674 5.936 1.00 98.19 87 ASP A N 1
ATOM 621 C CA . ASP A 1 87 ? -3.565 -3.395 5.722 1.00 98.19 87 ASP A CA 1
ATOM 622 C C . ASP A 1 87 ? -4.741 -3.227 6.697 1.00 98.19 87 ASP A C 1
ATOM 624 O O . ASP A 1 87 ? -4.859 -2.213 7.389 1.00 98.19 87 ASP A O 1
ATOM 628 N N . ALA A 1 8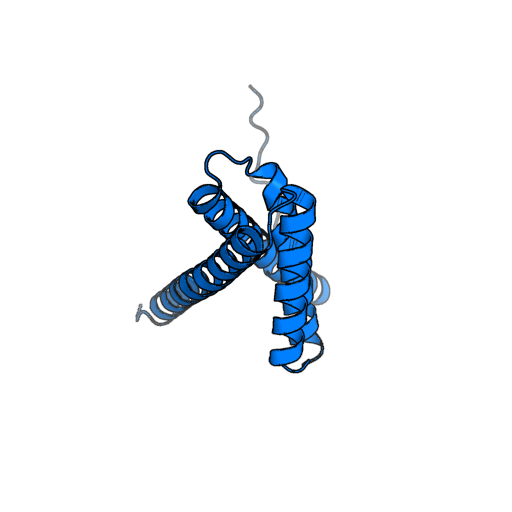8 ? -5.558 -4.274 6.859 1.00 98.25 88 ALA A N 1
ATOM 629 C CA . ALA A 1 88 ? -6.630 -4.290 7.847 1.00 98.25 88 ALA A CA 1
ATOM 630 C C . ALA A 1 88 ? -6.096 -4.133 9.280 1.00 98.25 88 ALA A C 1
ATOM 632 O O . ALA A 1 88 ? -6.655 -3.369 10.067 1.00 98.25 88 ALA A O 1
ATOM 633 N N . ALA A 1 89 ? -5.004 -4.814 9.635 1.00 98.12 89 ALA A N 1
ATOM 634 C CA . ALA A 1 89 ? -4.382 -4.658 10.948 1.00 98.12 89 ALA A CA 1
ATOM 635 C C . ALA A 1 89 ? -3.868 -3.225 11.166 1.00 98.12 89 ALA A C 1
ATOM 637 O O . ALA A 1 89 ? -4.093 -2.655 12.236 1.00 98.12 89 ALA A O 1
ATOM 638 N N . ALA A 1 90 ? -3.247 -2.622 10.149 1.00 97.38 90 ALA A N 1
ATOM 639 C CA . ALA A 1 90 ? -2.754 -1.253 10.202 1.00 97.38 90 ALA A CA 1
ATOM 640 C C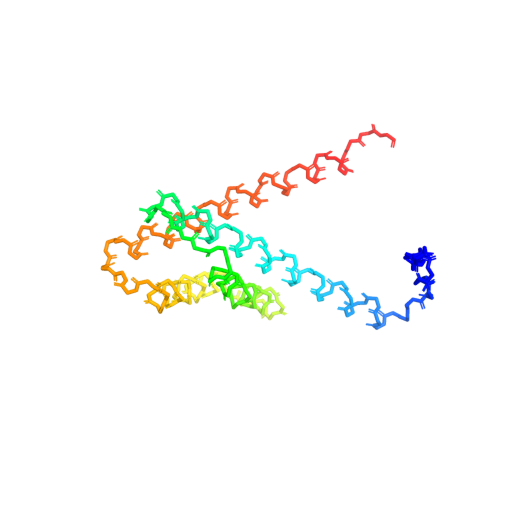 . ALA A 1 90 ? -3.901 -0.254 10.421 1.00 97.38 90 ALA A C 1
ATOM 642 O O . ALA A 1 90 ? -3.861 0.525 11.372 1.00 97.38 90 ALA A O 1
ATOM 643 N N . PHE A 1 91 ? -4.968 -0.312 9.619 1.00 97.50 91 PHE A N 1
ATOM 644 C CA . PHE A 1 91 ? -6.116 0.586 9.788 1.00 97.50 91 PHE A CA 1
ATOM 645 C C . PHE A 1 91 ? -6.846 0.384 11.114 1.00 97.50 91 PHE A C 1
ATOM 647 O O . PHE A 1 91 ? -7.252 1.361 11.747 1.00 97.50 91 PHE A O 1
ATOM 654 N N . ARG A 1 92 ? -6.968 -0.865 11.573 1.00 96.31 92 ARG A N 1
ATOM 655 C CA . ARG A 1 92 ? -7.564 -1.171 12.875 1.00 96.31 92 ARG A CA 1
ATOM 656 C C . ARG A 1 92 ? -6.733 -0.591 14.020 1.00 96.31 92 ARG A C 1
ATOM 658 O O . ARG A 1 92 ? -7.300 0.010 14.923 1.00 96.31 92 ARG A O 1
ATOM 665 N N . TYR A 1 93 ? -5.406 -0.708 13.951 1.00 95.75 93 TYR A N 1
ATOM 666 C CA . TYR A 1 93 ? -4.495 -0.120 14.935 1.00 95.75 93 TYR A CA 1
ATOM 667 C C . TYR A 1 93 ? -4.536 1.417 14.936 1.00 95.75 93 TYR A C 1
ATOM 669 O O . TYR A 1 93 ? -4.435 2.044 15.989 1.00 95.75 93 TYR A O 1
ATOM 677 N N . LEU A 1 94 ? -4.690 2.040 13.764 1.00 94.94 94 LEU A N 1
ATOM 678 C CA . LEU A 1 94 ? -4.678 3.496 13.643 1.00 94.94 94 LEU A CA 1
ATOM 679 C C . LEU A 1 94 ? -5.996 4.164 14.061 1.00 94.94 94 LEU A C 1
ATOM 681 O O . LEU A 1 94 ? -5.943 5.277 14.590 1.00 94.94 94 LEU A O 1
ATOM 685 N N . HIS A 1 95 ? -7.147 3.526 13.819 1.00 93.38 95 HIS A N 1
ATOM 686 C CA . HIS A 1 95 ? -8.458 4.195 13.893 1.00 93.38 95 HIS A CA 1
ATOM 687 C C . HIS A 1 95 ? -9.558 3.443 14.649 1.00 93.38 95 HIS A C 1
ATOM 689 O O . HIS A 1 95 ? -10.661 3.969 14.732 1.00 93.38 95 HIS A O 1
ATOM 695 N N . ASP A 1 96 ? -9.294 2.243 15.175 1.00 92.00 96 ASP A N 1
ATOM 696 C CA . ASP A 1 96 ? -10.269 1.423 15.922 1.00 92.00 96 ASP A CA 1
ATOM 697 C C . ASP A 1 96 ? -11.647 1.305 15.234 1.00 92.00 96 ASP A C 1
ATOM 699 O O . ASP A 1 96 ? -12.710 1.520 15.815 1.00 92.00 96 ASP A O 1
ATOM 703 N N . LEU A 1 97 ? -11.617 1.011 13.932 1.00 93.94 97 LEU A N 1
ATOM 704 C CA . LEU A 1 97 ? -12.805 0.978 13.081 1.00 93.94 97 LEU A CA 1
ATOM 705 C C . LEU A 1 97 ? -13.687 -0.248 13.354 1.00 93.94 97 LEU A C 1
ATOM 707 O O . LEU A 1 97 ? -13.204 -1.361 13.604 1.00 93.94 97 LEU A O 1
ATOM 711 N N . ASP A 1 98 ? -14.997 -0.070 13.180 1.00 95.94 98 ASP A N 1
ATOM 712 C CA . ASP A 1 98 ? -15.935 -1.183 13.099 1.00 95.94 98 ASP A CA 1
ATOM 713 C C . ASP A 1 98 ? -15.694 -2.015 11.821 1.00 95.94 98 ASP A C 1
ATOM 715 O O . ASP A 1 98 ? -14.990 -1.617 10.889 1.00 95.94 98 ASP A O 1
ATOM 719 N N . ARG A 1 99 ? -16.281 -3.216 11.754 1.00 96.75 99 ARG A N 1
ATOM 720 C CA . ARG A 1 99 ? -15.986 -4.169 10.668 1.00 96.75 99 ARG A CA 1
ATOM 721 C C . ARG A 1 99 ? -16.335 -3.623 9.281 1.00 96.75 99 ARG A C 1
ATOM 723 O O . ARG A 1 99 ? -15.640 -3.960 8.324 1.00 96.75 99 ARG A O 1
ATOM 730 N N . ARG A 1 100 ? -17.396 -2.813 9.159 1.00 96.81 100 ARG A N 1
ATOM 731 C CA . ARG A 1 100 ? -17.837 -2.278 7.863 1.00 96.81 100 ARG A CA 1
ATOM 732 C C . ARG A 1 100 ? -16.910 -1.170 7.379 1.00 96.81 100 ARG A C 1
ATOM 734 O O . ARG A 1 100 ? -16.479 -1.239 6.230 1.00 96.81 100 ARG A O 1
ATOM 741 N N . LEU A 1 101 ? -16.563 -0.203 8.233 1.00 97.12 101 LEU A N 1
ATOM 742 C CA . LEU A 1 101 ? -15.618 0.850 7.851 1.00 97.12 101 LEU A CA 1
ATOM 743 C C . LEU A 1 101 ? -14.220 0.288 7.598 1.00 97.12 101 LEU A C 1
ATOM 745 O O . LEU A 1 101 ? -13.571 0.708 6.644 1.00 97.12 101 LEU A O 1
ATOM 749 N N . LEU A 1 102 ? -13.786 -0.703 8.384 1.00 98.19 102 LEU A N 1
ATOM 750 C CA . LEU A 1 102 ? -12.499 -1.364 8.175 1.00 98.19 102 LEU A CA 1
ATOM 751 C C . LEU A 1 102 ? -12.423 -2.054 6.807 1.00 98.19 102 LEU A C 1
ATOM 753 O O . LEU A 1 102 ? -11.465 -1.858 6.065 1.00 98.19 102 LEU A O 1
ATOM 757 N N . ALA A 1 103 ? -13.442 -2.842 6.453 1.00 97.94 103 ALA A N 1
ATOM 758 C CA . ALA A 1 103 ? -13.497 -3.481 5.141 1.00 97.94 103 ALA A CA 1
ATOM 759 C C . ALA A 1 103 ? -13.565 -2.441 4.010 1.00 97.94 103 ALA A C 1
ATOM 761 O O . ALA A 1 103 ? -12.907 -2.603 2.985 1.00 97.94 103 ALA A O 1
ATOM 762 N N . GLY A 1 104 ? -14.321 -1.357 4.217 1.00 98.12 104 GLY A N 1
ATOM 763 C CA . GLY A 1 104 ? -14.433 -0.253 3.268 1.00 98.12 104 GLY A CA 1
ATOM 764 C C . GLY A 1 104 ? -13.097 0.437 3.001 1.00 98.12 104 GLY A C 1
ATOM 765 O O . GLY A 1 104 ? -12.714 0.575 1.842 1.00 98.12 104 GLY A O 1
ATOM 766 N N . VAL A 1 105 ? -12.361 0.833 4.045 1.00 98.00 105 VAL A N 1
ATOM 767 C CA . VAL A 1 105 ? -11.094 1.563 3.874 1.00 98.00 105 VAL A CA 1
ATOM 768 C C . VAL A 1 105 ? -10.022 0.701 3.208 1.00 98.00 105 VAL A C 1
ATOM 770 O O . VAL A 1 105 ? -9.352 1.186 2.302 1.00 98.00 105 VAL A O 1
ATOM 773 N N . VAL A 1 106 ? -9.915 -0.580 3.581 1.00 98.25 106 VAL A N 1
ATOM 774 C CA . VAL A 1 106 ? -8.958 -1.529 2.980 1.00 98.25 106 VAL A CA 1
ATOM 775 C C . VAL A 1 106 ? -9.293 -1.780 1.511 1.00 98.25 106 VAL A C 1
ATOM 777 O O . VAL A 1 106 ? -8.411 -1.756 0.656 1.00 98.25 106 VAL A O 1
ATOM 780 N N . LEU A 1 107 ? -10.577 -1.971 1.187 1.00 98.31 107 LEU A N 1
ATOM 781 C CA . LEU A 1 107 ? -11.003 -2.161 -0.198 1.00 98.31 107 LEU A CA 1
ATOM 782 C C . LEU A 1 107 ? -10.723 -0.917 -1.045 1.00 98.31 107 LEU A C 1
ATOM 784 O O . LEU A 1 107 ? -10.195 -1.037 -2.148 1.00 98.31 107 LEU A O 1
ATOM 788 N N . ILE A 1 108 ? -11.055 0.272 -0.533 1.00 98.00 108 ILE A N 1
ATOM 789 C CA . ILE A 1 108 ? -10.781 1.536 -1.225 1.00 98.00 108 ILE A CA 1
ATOM 790 C C . ILE A 1 108 ? -9.277 1.707 -1.416 1.00 98.00 108 ILE A C 1
ATOM 792 O O . ILE A 1 108 ? -8.857 2.032 -2.522 1.00 98.00 108 ILE A O 1
ATOM 796 N N . HIS A 1 109 ? -8.469 1.458 -0.384 1.00 98.12 109 HIS A N 1
ATOM 797 C CA . HIS A 1 109 ? -7.016 1.522 -0.485 1.00 98.12 109 HIS A CA 1
ATOM 798 C C . HIS A 1 109 ? -6.516 0.596 -1.599 1.00 98.12 109 HIS A C 1
ATOM 800 O O . HIS A 1 109 ? -5.911 1.079 -2.553 1.00 98.12 109 HIS A O 1
ATOM 806 N N . PHE A 1 110 ? -6.862 -0.691 -1.549 1.00 98.19 110 PHE A N 1
ATOM 807 C CA . PHE A 1 110 ? -6.478 -1.664 -2.568 1.00 98.19 110 PHE A CA 1
ATOM 808 C C . PHE A 1 110 ? -6.880 -1.226 -3.986 1.00 98.19 110 PHE A C 1
ATOM 810 O O . PHE A 1 110 ? -6.038 -1.176 -4.882 1.00 98.19 110 PHE A O 1
ATOM 817 N N . VAL A 1 111 ? -8.150 -0.866 -4.196 1.00 98.25 111 VAL A N 1
ATOM 818 C CA . VAL A 1 111 ? -8.669 -0.483 -5.518 1.00 98.25 111 VAL A CA 1
ATOM 819 C C . VAL A 1 111 ? -7.989 0.782 -6.037 1.00 98.25 111 VAL A C 1
ATOM 821 O O . VAL A 1 111 ? -7.555 0.815 -7.189 1.00 98.25 111 VAL A O 1
ATOM 824 N N . VAL A 1 112 ? -7.856 1.814 -5.200 1.00 97.88 112 VAL A N 1
ATOM 825 C CA . VAL A 1 112 ? -7.204 3.073 -5.582 1.00 97.88 112 VAL A CA 1
ATOM 826 C C . VAL A 1 112 ? -5.729 2.839 -5.912 1.00 97.88 112 VAL A C 1
ATOM 828 O O . VAL A 1 112 ? -5.251 3.375 -6.911 1.00 97.88 112 VAL A O 1
ATOM 831 N N . SER A 1 113 ? -5.020 2.005 -5.146 1.00 97.88 113 SER A N 1
ATOM 832 C CA . SER A 1 113 ? -3.635 1.625 -5.445 1.00 97.88 113 SER A CA 1
ATOM 833 C C . SER A 1 113 ? -3.516 0.870 -6.766 1.00 97.88 113 SER A C 1
ATOM 835 O O . SER A 1 113 ? -2.629 1.176 -7.558 1.00 97.88 113 SER A O 1
ATOM 837 N N . VAL A 1 114 ? -4.411 -0.078 -7.051 1.00 96.88 114 VAL A N 1
ATOM 838 C CA . VAL A 1 114 ? -4.392 -0.819 -8.322 1.00 96.88 114 VAL A CA 1
ATOM 839 C C . VAL A 1 114 ? -4.656 0.114 -9.503 1.00 96.88 114 VAL A C 1
ATOM 841 O O . VAL A 1 114 ? -3.895 0.100 -10.469 1.00 96.88 114 VAL A O 1
ATOM 844 N N . ILE A 1 115 ? -5.689 0.960 -9.421 1.00 97.88 115 ILE A N 1
ATOM 845 C CA . ILE A 1 115 ? -6.040 1.901 -10.494 1.00 97.88 115 ILE A CA 1
ATOM 846 C C . ILE A 1 115 ? -4.899 2.891 -10.726 1.00 97.88 115 ILE A C 1
ATOM 848 O O . ILE A 1 115 ? -4.440 3.045 -11.857 1.00 97.88 115 ILE A O 1
ATOM 852 N N . LEU A 1 116 ? -4.416 3.548 -9.669 1.00 97.19 116 LEU A N 1
ATOM 853 C CA . LEU A 1 116 ? -3.357 4.543 -9.798 1.00 97.19 116 LEU A CA 1
ATOM 854 C C . LEU A 1 116 ? -2.050 3.902 -10.278 1.00 97.19 116 LEU A C 1
ATOM 856 O O . LEU A 1 116 ? -1.382 4.465 -11.139 1.00 97.19 116 LEU A O 1
ATOM 860 N N . GLY A 1 117 ? -1.714 2.709 -9.783 1.00 96.44 117 GLY A N 1
ATOM 861 C CA . GLY A 1 117 ? -0.544 1.954 -10.225 1.00 96.44 117 GLY A CA 1
ATOM 862 C C . GLY A 1 117 ? -0.618 1.598 -11.709 1.00 96.44 117 GLY A C 1
ATOM 863 O O . GLY A 1 117 ? 0.337 1.844 -12.442 1.00 96.44 117 GLY A O 1
ATOM 864 N N . ALA A 1 118 ? -1.768 1.104 -12.177 1.00 97.50 118 ALA A N 1
ATOM 865 C CA . ALA A 1 118 ? -1.992 0.800 -13.589 1.00 97.50 118 ALA A CA 1
ATOM 866 C C . ALA A 1 118 ? -1.896 2.053 -14.475 1.00 97.50 118 ALA A C 1
ATOM 868 O O . ALA A 1 118 ? -1.284 1.998 -15.542 1.00 97.50 118 ALA A O 1
ATOM 869 N N . VAL A 1 119 ? -2.445 3.188 -14.029 1.00 98.12 119 VAL A N 1
ATOM 870 C CA . VAL A 1 119 ? -2.352 4.472 -14.744 1.00 98.12 119 VAL A CA 1
ATOM 871 C C . VAL A 1 119 ? -0.904 4.950 -14.832 1.00 98.12 119 VAL A C 1
ATOM 873 O O . VAL A 1 119 ? -0.444 5.277 -15.924 1.00 98.12 119 VAL A O 1
ATOM 876 N N . LEU A 1 120 ? -0.169 4.959 -13.715 1.00 96.88 120 LEU A N 1
ATOM 877 C CA . LEU A 1 120 ? 1.235 5.376 -13.690 1.00 96.88 120 LEU A CA 1
ATOM 878 C C . LEU A 1 120 ? 2.106 4.462 -14.554 1.00 96.88 120 LEU A C 1
ATOM 880 O O . LEU A 1 120 ? 2.910 4.954 -15.341 1.00 96.88 120 LEU A O 1
ATOM 884 N N . PHE A 1 121 ? 1.911 3.145 -14.459 1.00 95.56 121 PHE A N 1
ATOM 885 C CA . PHE A 1 121 ? 2.612 2.181 -15.300 1.00 95.56 121 PHE A CA 1
ATOM 886 C C . PHE A 1 121 ? 2.313 2.408 -16.784 1.00 95.56 121 PHE A C 1
ATOM 888 O O . PHE A 1 121 ? 3.234 2.473 -17.592 1.00 95.56 121 PHE A O 1
ATOM 895 N N . SER A 1 122 ? 1.039 2.590 -17.139 1.00 96.62 122 SER A N 1
ATOM 896 C CA . SER A 1 122 ? 0.626 2.842 -18.525 1.00 96.62 122 SER A CA 1
ATOM 897 C C . SER A 1 122 ? 1.213 4.145 -19.062 1.00 96.62 122 SER A C 1
ATOM 899 O O . SER A 1 122 ? 1.648 4.190 -20.208 1.00 96.62 122 SER A O 1
ATOM 901 N N . LEU A 1 123 ? 1.273 5.193 -18.235 1.00 97.12 123 LEU A N 1
ATOM 902 C CA . LEU A 1 123 ? 1.891 6.466 -18.595 1.00 97.12 123 LEU A CA 1
ATOM 903 C C . LEU A 1 123 ? 3.394 6.305 -18.850 1.00 97.12 123 LEU A C 1
ATOM 905 O O . LEU A 1 123 ? 3.894 6.795 -19.860 1.00 97.12 123 LEU A O 1
ATOM 909 N N . VAL A 1 124 ? 4.101 5.593 -17.967 1.00 95.94 124 VAL A N 1
ATOM 910 C CA . VAL A 1 124 ? 5.530 5.292 -18.142 1.00 95.94 124 VAL A CA 1
ATOM 911 C C . VAL A 1 124 ? 5.753 4.485 -19.417 1.00 95.94 124 VAL A C 1
ATOM 913 O O . VAL A 1 124 ? 6.603 4.863 -20.219 1.00 95.94 124 VAL A O 1
ATOM 916 N N . ALA A 1 125 ? 4.966 3.430 -19.638 1.00 95.88 125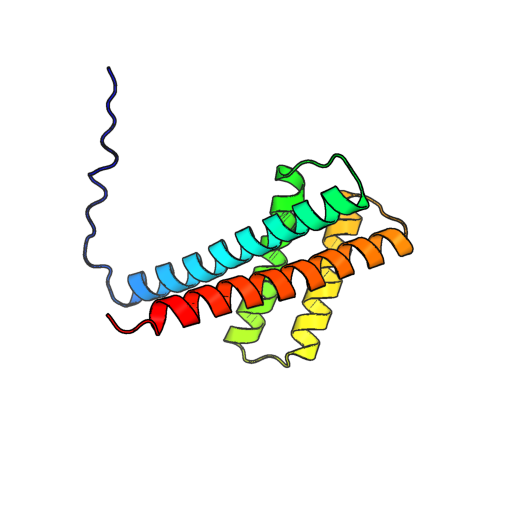 ALA A N 1
ATOM 917 C CA . ALA A 1 125 ? 5.049 2.605 -20.838 1.00 95.88 125 ALA A CA 1
ATOM 918 C C . ALA A 1 125 ? 4.829 3.446 -22.104 1.00 95.88 125 ALA A C 1
ATOM 920 O O . ALA A 1 125 ? 5.647 3.395 -23.022 1.00 95.88 125 ALA A O 1
ATOM 921 N N . LEU A 1 126 ? 3.794 4.293 -22.113 1.00 96.00 126 LEU A N 1
ATOM 922 C CA . LEU A 1 126 ? 3.482 5.175 -23.233 1.00 96.00 126 LEU A CA 1
ATOM 923 C C . LEU A 1 126 ? 4.641 6.132 -23.534 1.00 96.00 126 LEU A C 1
ATOM 925 O O . LEU A 1 126 ? 5.110 6.161 -24.668 1.00 96.00 126 LEU A O 1
ATOM 929 N N . ILE A 1 127 ? 5.148 6.845 -22.522 1.00 96.69 127 ILE A N 1
ATOM 930 C CA . ILE A 1 127 ? 6.274 7.780 -22.669 1.00 96.69 127 ILE A CA 1
ATOM 931 C C . ILE A 1 127 ? 7.537 7.049 -23.140 1.00 96.69 127 ILE A C 1
ATOM 933 O O . ILE A 1 127 ? 8.217 7.536 -24.035 1.00 96.69 127 ILE A O 1
ATOM 937 N N . SER A 1 128 ? 7.836 5.868 -22.590 1.00 95.62 128 SER A N 1
ATOM 938 C CA . SER A 1 128 ? 9.011 5.076 -22.988 1.00 95.62 128 SER A CA 1
ATOM 939 C C . SER A 1 128 ? 8.917 4.489 -24.396 1.00 95.62 128 SER A C 1
ATOM 941 O O . SER A 1 128 ? 9.937 4.164 -24.993 1.00 95.62 128 SER A O 1
ATOM 943 N N . SER A 1 129 ? 7.696 4.339 -24.914 1.00 94.38 129 SER A N 1
ATOM 944 C CA . SER A 1 129 ? 7.425 3.821 -26.258 1.00 94.38 129 SER A CA 1
ATOM 945 C C . SER A 1 129 ? 7.234 4.922 -27.300 1.00 94.38 129 SER A C 1
ATOM 947 O O . SER A 1 129 ? 7.065 4.616 -28.481 1.00 94.38 129 SER A O 1
ATOM 949 N N . ALA A 1 130 ? 7.219 6.190 -26.876 1.00 93.12 130 ALA A N 1
ATOM 950 C CA . ALA A 1 130 ? 7.018 7.314 -27.770 1.00 93.12 130 ALA A CA 1
ATOM 951 C C . ALA A 1 130 ? 8.175 7.369 -28.783 1.00 93.12 130 ALA A C 1
ATOM 953 O O . ALA A 1 130 ? 9.335 7.416 -28.371 1.00 93.12 130 ALA A O 1
ATOM 954 N N . PRO A 1 131 ? 7.891 7.357 -30.096 1.00 84.25 131 PRO A N 1
ATOM 955 C CA . PRO A 1 131 ? 8.930 7.521 -31.096 1.00 84.25 131 PRO A CA 1
ATOM 956 C C . PRO A 1 131 ? 9.506 8.941 -31.004 1.00 84.25 131 PRO A C 1
ATOM 958 O O . PRO A 1 131 ? 8.781 9.927 -31.163 1.00 84.25 131 PRO A O 1
ATOM 961 N N . GLY A 1 132 ? 10.808 9.007 -30.734 1.00 63.12 132 GLY A N 1
ATOM 962 C CA . GLY A 1 132 ? 11.642 10.202 -30.636 1.00 63.12 132 GLY A CA 1
ATOM 963 C C . GLY A 1 132 ? 13.104 9.819 -30.784 1.00 63.12 132 GLY A C 1
ATOM 964 O O . GLY A 1 132 ? 13.507 8.829 -30.135 1.00 63.12 132 GLY A O 1
#

pLDDT: mean 89.62, std 15.48, range [40.0, 98.56]

Sequence (132 aa):
MLALSLAAVSAAPATPLQSATVSVLATYALFAVFLSFTAFLAARNLLGDVSLRRHALVGPPLAAIAFLAATFEFPPFLALAAALAVDAAAFRYLHDLDRRLLAGVVLIHFVVSVILGAVLFSLVALISSAPG

Foldseek 3Di:
DDPPDPPPPDPDPQDPVRVVVCVLVVQLVVQLQLLLVLLVVLCCVLVNDDDSVLSSVLSNVLSVLVSVCVVVVPDPVVSVVVSLVSNLVSCCVRPVDDPVSSVSSSVSSVVSSVVVVVVVVVVVVCVVPDDD

Organism: NCBI:txid1515593

Radius of gyration: 18.22 Å; chains: 1; bounding box: 49×52×47 Å

InterPro domains:
  IPR055896 Protein of unknown function DUF7473 [PF24285] (21-131)